Protein AF-A0A5J4P9B5-F1 (afdb_monomer)

pLDDT: mean 96.5, std 3.83, range [65.5, 98.56]

Solvent-accessible surface area (backbone atoms only — not comparable to full-atom values): 4972 Å² total; per-residue (Å²): 82,44,83,71,87,66,77,56,97,84,44,44,82,73,60,43,75,69,41,42,42,60,65,35,49,87,83,50,85,45,45,67,61,54,51,56,50,40,72,78,36,49,74,58,48,52,50,20,53,50,43,33,52,58,64,51,52,74,79,67,43,63,69,57,53,52,50,53,52,52,51,50,50,51,52,51,31,57,76,69,67,70,60,133

Sequence (84 aa):
MPQPHYETWFMEGRLIPNYHYVEIKADYSDLEDRLTYYMHHVNEAMKIIKNAHQYITQFRDKKREDLISLLTLQKYFQQTGQLE

InterPro domains:
  IPR006598 Glycosyl transferase CAP10 domain [PF05686] (3-58)

Radius of gyration: 18.23 Å; Cα contacts (8 Å, |Δi|>4): 57; chains: 1; bounding box: 43×27×44 Å

Mean predicted aligned error: 3.22 Å

Organism: NCBI:txid433724

Secondary structure (DSSP, 8-state):
-PPP-S--TT-GGGPPBTTTB----TT-TTHHHHHHHHHH-HHHHHHHHHHHHHHHGGGG-HHHHHHHHHHHHHHHHHHTT---

Structure (mmCIF, N/CA/C/O backbone):
data_AF-A0A5J4P9B5-F1
#
_entry.id   AF-A0A5J4P9B5-F1
#
loop_
_atom_site.group_PDB
_atom_site.id
_atom_site.type_symbol
_atom_site.label_atom_id
_atom_site.label_alt_id
_atom_site.label_comp_id
_atom_site.label_asym_id
_atom_site.label_entity_id
_atom_site.label_seq_id
_atom_site.pdbx_PDB_ins_code
_atom_site.Cartn_x
_atom_site.Cartn_y
_atom_site.Cartn_z
_atom_site.occupancy
_atom_site.B_iso_or_equiv
_atom_site.auth_seq_id
_atom_site.auth_comp_id
_atom_site.auth_asym_id
_atom_site.auth_atom_id
_atom_site.pdbx_PDB_model_num
ATOM 1 N N . MET A 1 1 ? 6.678 -4.254 -7.105 1.00 92.69 1 MET A N 1
ATOM 2 C CA . MET A 1 1 ? 5.874 -5.221 -6.331 1.00 92.69 1 MET A CA 1
ATOM 3 C C . MET A 1 1 ? 4.713 -5.693 -7.190 1.00 92.69 1 MET A C 1
ATOM 5 O O . MET A 1 1 ? 4.240 -4.883 -7.985 1.00 92.69 1 MET A O 1
ATOM 9 N N . PRO A 1 2 ? 4.295 -6.965 -7.083 1.00 96.12 2 PRO A N 1
ATOM 10 C CA . PRO A 1 2 ? 3.041 -7.420 -7.672 1.00 96.12 2 PRO A CA 1
ATOM 11 C C . PRO A 1 2 ? 1.851 -6.624 -7.143 1.00 96.12 2 PRO A C 1
ATOM 13 O O . PRO A 1 2 ? 1.969 -5.937 -6.124 1.00 96.12 2 PRO A O 1
ATOM 16 N N . GLN A 1 3 ? 0.715 -6.722 -7.830 1.00 95.81 3 GLN A N 1
ATOM 17 C CA . GLN A 1 3 ? -0.531 -6.139 -7.348 1.00 95.81 3 GLN A CA 1
ATOM 18 C C . GLN A 1 3 ? -0.825 -6.640 -5.918 1.00 95.81 3 GLN A C 1
ATOM 20 O O . GLN A 1 3 ? -0.785 -7.851 -5.681 1.00 95.81 3 GLN A O 1
ATOM 25 N N . PRO A 1 4 ? -1.089 -5.745 -4.947 1.00 94.81 4 PRO A N 1
ATOM 26 C CA . PRO A 1 4 ? -1.423 -6.160 -3.591 1.00 94.81 4 PRO A CA 1
ATOM 27 C C . PRO A 1 4 ? -2.686 -7.023 -3.558 1.00 94.81 4 PRO A C 1
ATOM 29 O O . PRO A 1 4 ? -3.694 -6.681 -4.172 1.00 94.81 4 PRO A O 1
ATOM 32 N N . HIS A 1 5 ? -2.631 -8.133 -2.821 1.00 93.38 5 HIS A N 1
ATOM 33 C CA . HIS A 1 5 ? -3.776 -9.034 -2.630 1.00 93.38 5 HIS A CA 1
ATOM 34 C C . HIS A 1 5 ? -4.453 -8.869 -1.266 1.00 93.38 5 HIS A C 1
ATOM 36 O O . HIS A 1 5 ? -5.618 -9.227 -1.112 1.00 93.38 5 HIS A O 1
ATOM 42 N N . TYR A 1 6 ? -3.720 -8.363 -0.275 1.00 93.31 6 TYR A N 1
ATOM 43 C CA . TYR A 1 6 ? -4.201 -8.208 1.092 1.00 93.31 6 TYR A CA 1
ATOM 44 C C . TYR A 1 6 ? -4.376 -6.733 1.419 1.00 93.31 6 TYR A C 1
ATOM 46 O O . TYR A 1 6 ? -3.524 -5.918 1.070 1.00 93.31 6 TYR A O 1
ATOM 54 N N . GLU A 1 7 ? -5.462 -6.430 2.123 1.00 95.19 7 GLU A N 1
ATOM 55 C CA . GLU A 1 7 ? -5.737 -5.100 2.648 1.00 95.19 7 GLU A CA 1
ATOM 56 C C . GLU A 1 7 ? -5.282 -5.039 4.106 1.00 95.19 7 GLU A C 1
ATOM 58 O O . GLU A 1 7 ? -5.706 -5.851 4.936 1.00 95.19 7 GLU A O 1
ATOM 63 N N . THR A 1 8 ? -4.433 -4.070 4.429 1.00 94.06 8 THR A N 1
ATOM 64 C CA . THR A 1 8 ? -4.083 -3.726 5.804 1.00 94.06 8 THR A CA 1
ATOM 65 C C . THR A 1 8 ? -4.548 -2.309 6.128 1.00 94.06 8 THR A C 1
ATOM 67 O O . THR A 1 8 ? -5.215 -1.638 5.338 1.00 94.06 8 THR A O 1
ATOM 70 N N . TRP A 1 9 ? -4.180 -1.817 7.311 1.00 94.44 9 TRP A N 1
ATOM 71 C CA . TRP A 1 9 ? -4.427 -0.429 7.698 1.00 94.44 9 TRP A CA 1
ATOM 72 C C . TRP A 1 9 ? -3.810 0.593 6.728 1.00 94.44 9 TRP A C 1
ATOM 74 O O . TRP A 1 9 ? -4.270 1.729 6.650 1.00 94.44 9 TRP A O 1
ATOM 84 N N . PHE A 1 10 ? -2.792 0.191 5.961 1.00 93.56 10 PHE A N 1
ATOM 85 C CA . PHE A 1 10 ? -2.132 1.038 4.969 1.00 93.56 10 PHE A CA 1
ATOM 86 C C . PHE A 1 10 ? -2.940 1.221 3.669 1.00 93.56 10 PHE A C 1
ATOM 88 O O . PHE A 1 10 ? -2.563 2.000 2.787 1.00 93.56 10 PHE A O 1
ATOM 95 N N . MET A 1 11 ? -4.090 0.556 3.577 1.00 94.75 11 MET A N 1
ATOM 96 C CA . MET A 1 11 ? -5.040 0.637 2.476 1.00 94.75 11 MET A CA 1
ATOM 97 C C . MET A 1 11 ? -4.428 0.291 1.107 1.00 94.75 11 MET A C 1
ATOM 99 O O . MET A 1 11 ? -4.529 1.062 0.149 1.00 94.75 11 MET A O 1
ATOM 103 N N . GLU A 1 12 ? -3.726 -0.838 1.007 1.00 95.62 12 GLU A N 1
ATOM 104 C CA . GLU A 1 12 ? -2.971 -1.246 -0.181 1.00 95.62 12 GLU A CA 1
ATOM 105 C C . GLU A 1 12 ? -3.820 -1.315 -1.458 1.00 95.62 12 GLU A C 1
ATOM 107 O O . GLU A 1 12 ? -3.307 -1.016 -2.538 1.00 95.62 12 GLU A O 1
ATOM 112 N N . GLY A 1 13 ? -5.118 -1.608 -1.356 1.00 95.38 13 GLY A N 1
ATOM 113 C CA . GLY A 1 13 ? -6.064 -1.587 -2.472 1.00 95.38 13 GLY A CA 1
ATOM 114 C C . GLY A 1 13 ? -6.262 -0.206 -3.108 1.00 95.38 13 GLY A C 1
ATOM 115 O O . GLY A 1 13 ? -6.821 -0.106 -4.199 1.00 95.38 13 GLY A O 1
ATOM 116 N N . ARG A 1 14 ? -5.786 0.872 -2.471 1.00 96.06 14 ARG A N 1
ATOM 117 C CA . ARG A 1 14 ? -5.768 2.236 -3.032 1.00 96.06 14 ARG A CA 1
ATOM 118 C C . ARG A 1 14 ? -4.458 2.590 -3.733 1.00 96.06 14 ARG A C 1
ATOM 120 O O . ARG A 1 14 ? -4.345 3.679 -4.305 1.00 96.06 14 ARG A O 1
ATOM 127 N N . LEU A 1 15 ? -3.449 1.722 -3.683 1.00 97.44 15 LEU A N 1
ATOM 128 C CA . LEU A 1 15 ? -2.193 1.961 -4.380 1.00 97.44 15 LEU A CA 1
ATOM 129 C C . LEU A 1 15 ? -2.409 1.840 -5.893 1.00 97.44 15 LEU A C 1
ATOM 131 O O . LEU A 1 15 ? -3.054 0.918 -6.376 1.00 97.44 15 LEU A O 1
ATOM 135 N N . ILE A 1 16 ? -1.853 2.787 -6.649 1.00 97.88 16 ILE A N 1
ATOM 136 C CA . ILE A 1 16 ? -2.025 2.869 -8.096 1.00 97.88 16 ILE A CA 1
ATOM 137 C C . ILE A 1 16 ? -0.720 2.353 -8.710 1.00 97.88 16 ILE A C 1
ATOM 139 O O . ILE A 1 16 ? 0.347 2.912 -8.398 1.00 97.88 16 ILE A O 1
ATOM 143 N N . PRO A 1 17 ? -0.771 1.309 -9.553 1.00 97.62 17 PRO A N 1
ATOM 144 C CA . PRO A 1 17 ? 0.416 0.771 -10.199 1.00 97.62 17 PRO A CA 1
ATOM 145 C C . PRO A 1 17 ? 1.086 1.846 -11.050 1.00 97.62 17 PRO A C 1
ATOM 147 O O . PRO A 1 17 ? 0.429 2.666 -11.689 1.00 97.62 17 PRO A O 1
ATOM 150 N N . ASN A 1 18 ? 2.415 1.867 -11.035 1.00 97.06 18 ASN A N 1
ATOM 151 C CA . ASN A 1 18 ? 3.266 2.818 -11.765 1.00 97.06 18 ASN A CA 1
ATOM 152 C C . ASN A 1 18 ? 3.100 4.287 -11.355 1.00 97.06 18 ASN A C 1
ATOM 154 O O . ASN A 1 18 ? 3.690 5.173 -11.969 1.00 97.06 18 ASN A O 1
ATOM 158 N N . TYR A 1 19 ? 2.344 4.543 -10.287 1.00 98.06 19 TYR A N 1
ATOM 159 C CA . TYR A 1 19 ? 2.189 5.857 -9.681 1.00 98.06 19 TYR A CA 1
ATOM 160 C C . TYR A 1 19 ? 2.667 5.853 -8.229 1.00 98.06 19 TYR A C 1
ATOM 162 O O . TYR A 1 19 ? 3.513 6.672 -7.885 1.00 98.06 19 TYR A O 1
ATOM 170 N N . HIS A 1 20 ? 2.182 4.921 -7.400 1.00 98.12 20 HIS A N 1
ATOM 171 C CA . HIS A 1 20 ? 2.622 4.738 -6.009 1.00 98.12 20 HIS A CA 1
ATOM 172 C C . HIS A 1 20 ? 3.733 3.683 -5.868 1.00 98.12 20 HIS A C 1
ATOM 174 O O . HIS A 1 20 ? 4.497 3.718 -4.909 1.00 98.12 20 HIS A O 1
ATOM 180 N N . TYR A 1 21 ? 3.835 2.741 -6.806 1.00 97.88 21 TYR A N 1
ATOM 181 C CA . TYR A 1 21 ? 4.850 1.687 -6.807 1.00 97.88 21 TYR A CA 1
ATOM 182 C C . TYR A 1 21 ? 5.164 1.235 -8.233 1.00 97.88 21 TYR A C 1
ATOM 184 O O . TYR A 1 21 ? 4.360 1.421 -9.140 1.00 97.88 21 TYR A O 1
ATOM 192 N N . VAL A 1 22 ? 6.317 0.601 -8.432 1.00 97.88 22 VAL A N 1
ATOM 193 C CA . VAL A 1 22 ? 6.652 -0.072 -9.694 1.00 97.88 22 VAL A CA 1
ATOM 194 C C . VAL A 1 22 ? 5.947 -1.422 -9.733 1.00 97.88 22 VAL A C 1
ATOM 196 O O . VAL A 1 22 ? 6.288 -2.308 -8.943 1.00 97.88 22 VAL A O 1
ATOM 199 N N . GLU A 1 23 ? 4.966 -1.584 -10.619 1.00 97.75 23 GLU A N 1
ATOM 200 C CA . GLU A 1 23 ? 4.290 -2.871 -10.801 1.00 97.75 23 GLU A CA 1
ATOM 201 C C . GLU A 1 23 ? 5.210 -3.867 -11.510 1.00 97.75 23 GLU A C 1
ATOM 203 O O . GLU A 1 23 ? 5.931 -3.490 -12.439 1.00 97.75 23 GLU A O 1
ATOM 208 N N . ILE A 1 24 ? 5.203 -5.106 -11.023 1.00 97.94 24 ILE A N 1
ATOM 209 C CA . ILE A 1 24 ? 5.835 -6.276 -11.646 1.00 97.94 24 ILE A CA 1
ATOM 210 C C . ILE A 1 24 ? 4.803 -7.407 -11.667 1.00 97.94 24 ILE A C 1
ATOM 212 O O . ILE A 1 24 ? 3.843 -7.379 -10.894 1.00 97.94 24 ILE A O 1
ATOM 216 N N . LYS A 1 25 ? 4.988 -8.416 -12.509 1.00 97.75 25 LYS A N 1
ATOM 217 C CA . LYS A 1 25 ? 4.113 -9.589 -12.563 1.00 97.75 25 LYS A CA 1
ATOM 218 C C . LYS A 1 25 ? 4.193 -10.418 -11.281 1.00 97.75 25 LYS A C 1
ATOM 220 O O . LYS A 1 25 ? 5.209 -10.442 -10.588 1.00 97.75 25 LYS A O 1
ATOM 225 N N . ALA A 1 26 ? 3.114 -11.143 -10.989 1.00 96.81 26 ALA A N 1
ATOM 226 C CA . ALA A 1 26 ? 3.021 -12.009 -9.812 1.00 96.81 26 ALA A CA 1
ATOM 227 C C . ALA A 1 26 ? 4.005 -13.193 -9.839 1.00 96.81 26 ALA A C 1
ATOM 229 O O . ALA A 1 26 ? 4.392 -13.687 -8.784 1.00 96.81 26 ALA A O 1
ATOM 230 N N . ASP A 1 27 ? 4.425 -13.624 -11.029 1.00 97.38 27 ASP A N 1
ATOM 231 C CA . ASP A 1 27 ? 5.450 -14.652 -11.243 1.00 97.38 27 ASP A CA 1
ATOM 232 C C . ASP A 1 27 ? 6.875 -14.076 -11.331 1.00 97.38 27 ASP A C 1
ATOM 234 O O . ASP A 1 27 ? 7.824 -14.823 -11.553 1.00 97.38 27 ASP A O 1
ATOM 238 N N . TYR A 1 28 ? 7.031 -12.759 -11.140 1.00 97.12 28 TYR A N 1
ATOM 239 C CA . TYR A 1 28 ? 8.297 -12.025 -11.191 1.00 97.12 28 TYR A CA 1
ATOM 240 C C . TYR A 1 28 ? 9.025 -12.092 -12.541 1.00 97.12 28 TYR A C 1
ATOM 242 O O . TYR A 1 28 ? 10.191 -11.699 -12.620 1.00 97.12 28 TYR A O 1
ATOM 250 N N . SER A 1 29 ? 8.359 -12.534 -13.615 1.00 98.12 29 SER A N 1
ATOM 251 C CA . SER A 1 29 ? 9.020 -12.772 -14.903 1.00 98.12 29 SER A CA 1
ATOM 252 C C . SER A 1 29 ? 9.591 -11.502 -15.547 1.00 9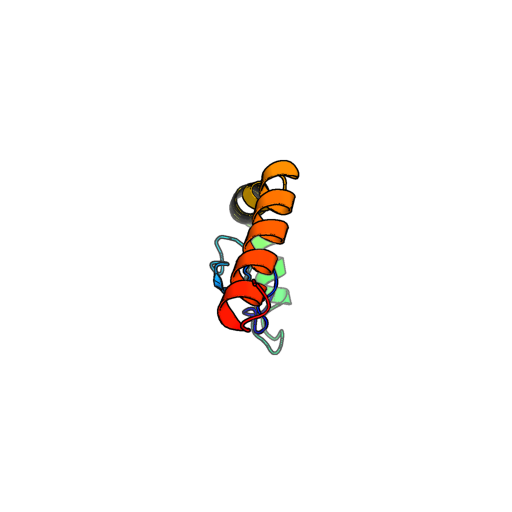8.12 29 SER A C 1
ATOM 254 O O . SER A 1 29 ? 10.381 -11.604 -16.475 1.00 98.12 29 SER A O 1
ATOM 256 N N . ASP A 1 30 ? 9.128 -10.319 -15.139 1.00 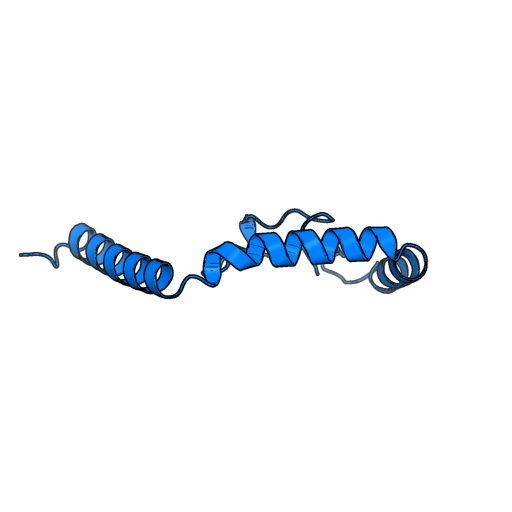97.94 30 ASP A N 1
ATOM 257 C CA . ASP A 1 30 ? 9.508 -9.008 -15.681 1.00 97.94 30 ASP A CA 1
ATOM 258 C C . ASP A 1 30 ? 10.363 -8.183 -14.705 1.00 97.94 30 ASP A C 1
ATOM 260 O O . ASP A 1 30 ? 10.634 -7.008 -14.952 1.00 97.94 30 ASP A O 1
ATOM 264 N N . LEU A 1 31 ? 10.789 -8.765 -13.580 1.00 97.25 31 LEU A N 1
ATOM 265 C CA . LEU A 1 31 ? 11.505 -8.030 -12.538 1.00 97.25 31 LEU A CA 1
ATOM 266 C C . LEU A 1 31 ? 12.791 -7.373 -13.068 1.00 97.25 31 LEU A C 1
ATOM 268 O O . LEU A 1 31 ? 13.017 -6.187 -12.824 1.00 97.25 31 LEU A O 1
ATOM 272 N N . GLU A 1 32 ? 13.623 -8.132 -13.784 1.00 97.81 32 GLU A N 1
ATOM 273 C CA . GLU A 1 32 ? 14.910 -7.653 -14.305 1.00 97.81 32 GLU A CA 1
ATOM 274 C C . GLU A 1 32 ? 14.730 -6.542 -15.348 1.00 97.81 32 GLU A C 1
ATOM 276 O O . GLU A 1 32 ? 15.402 -5.508 -15.280 1.00 97.81 32 GLU A O 1
ATOM 281 N N . ASP A 1 33 ? 13.754 -6.698 -16.244 1.00 98.00 33 ASP A N 1
ATOM 282 C CA . ASP A 1 33 ? 13.413 -5.694 -17.253 1.00 98.00 33 ASP A CA 1
ATOM 283 C C . ASP A 1 33 ? 12.976 -4.378 -16.599 1.00 98.00 33 ASP A C 1
ATOM 285 O O . ASP A 1 33 ? 13.413 -3.290 -16.985 1.00 98.00 33 ASP A O 1
ATOM 289 N N . ARG A 1 34 ? 12.136 -4.461 -15.562 1.00 97.38 34 ARG A N 1
ATOM 290 C CA . ARG A 1 34 ? 11.604 -3.291 -14.850 1.00 97.38 34 ARG A CA 1
ATOM 291 C C . ARG A 1 34 ? 12.689 -2.577 -14.054 1.00 97.38 34 ARG A C 1
ATOM 293 O O . ARG A 1 34 ? 12.727 -1.346 -14.057 1.00 97.38 34 ARG A O 1
ATOM 300 N N . LEU A 1 35 ? 13.595 -3.319 -13.419 1.00 96.25 35 LEU A N 1
ATOM 301 C CA . LEU A 1 35 ? 14.761 -2.741 -12.748 1.00 96.25 35 LEU A CA 1
ATOM 302 C C . LEU A 1 35 ? 15.663 -2.015 -13.746 1.00 96.25 35 LEU A C 1
ATOM 304 O O . LEU A 1 35 ? 15.945 -0.829 -13.564 1.00 96.25 35 LEU A O 1
ATOM 308 N N . THR A 1 36 ? 16.037 -2.691 -14.833 1.00 98.00 36 THR A N 1
ATOM 309 C CA . THR A 1 36 ? 16.866 -2.116 -15.898 1.00 98.00 36 THR A CA 1
ATOM 310 C C . THR A 1 36 ? 16.230 -0.855 -16.476 1.00 98.00 36 THR A C 1
ATOM 312 O O . THR A 1 36 ? 16.912 0.154 -16.659 1.00 98.00 36 THR A O 1
ATOM 315 N N . TYR A 1 37 ? 14.916 -0.855 -16.704 1.00 98.00 37 TYR A N 1
ATOM 316 C CA . TYR A 1 37 ? 14.194 0.319 -17.185 1.00 98.00 37 TYR A CA 1
ATOM 317 C C . TYR A 1 37 ? 14.365 1.521 -16.245 1.00 98.00 37 TYR A C 1
ATOM 319 O O . TYR A 1 37 ? 14.834 2.576 -16.678 1.00 98.00 37 TYR A O 1
ATOM 327 N N . TYR A 1 38 ? 14.059 1.376 -14.953 1.00 97.3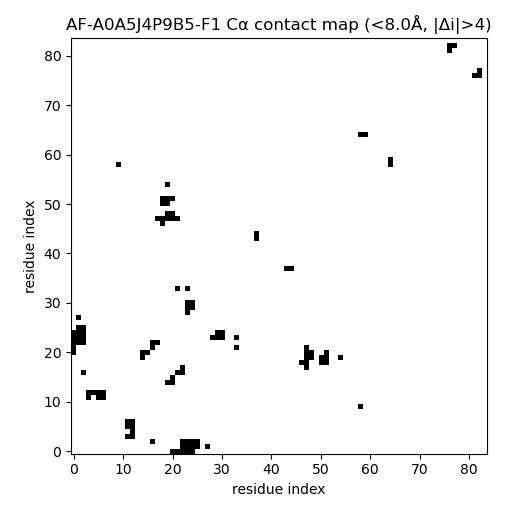1 38 TYR A N 1
ATOM 328 C CA . TYR A 1 38 ? 14.118 2.498 -14.007 1.00 97.31 38 TYR A CA 1
ATOM 329 C C . 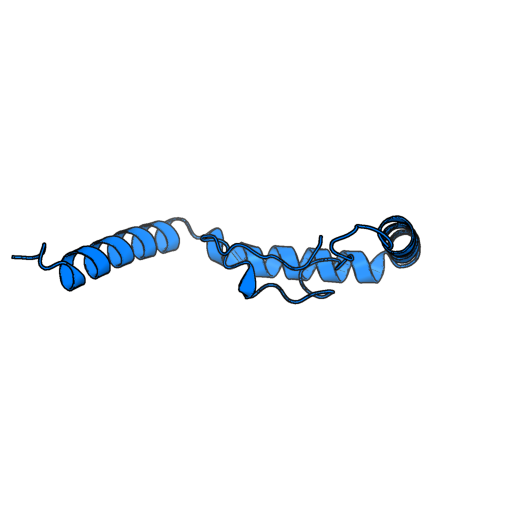TYR A 1 38 ? 15.541 2.933 -13.637 1.00 97.31 38 TYR A C 1
ATOM 331 O O . TYR A 1 38 ? 15.728 4.092 -13.264 1.00 97.31 38 TYR A O 1
ATOM 339 N N . MET A 1 39 ? 16.550 2.072 -13.811 1.00 96.75 39 MET A N 1
ATOM 340 C CA . MET A 1 39 ? 17.961 2.476 -13.728 1.00 96.75 39 MET A CA 1
ATOM 341 C C . MET A 1 39 ? 18.330 3.509 -14.802 1.00 96.75 39 MET A C 1
ATOM 343 O O . MET A 1 39 ? 19.104 4.423 -14.529 1.00 96.75 39 MET A O 1
ATOM 347 N N . HIS A 1 40 ? 17.740 3.407 -15.997 1.00 97.88 40 HIS A N 1
ATOM 348 C CA . HIS A 1 40 ? 17.935 4.373 -17.084 1.00 97.88 40 HIS A CA 1
ATOM 349 C C . HIS A 1 40 ? 16.917 5.531 -17.052 1.00 97.88 40 HIS A C 1
ATOM 351 O O . HIS A 1 40 ? 17.159 6.582 -17.641 1.00 97.88 40 HIS A O 1
ATOM 357 N N . HIS A 1 41 ? 15.805 5.375 -16.322 1.00 97.75 41 HIS A N 1
ATOM 358 C CA . HIS A 1 41 ? 14.716 6.355 -16.200 1.00 97.75 41 HIS A CA 1
ATOM 359 C C . HIS A 1 41 ? 14.560 6.862 -14.757 1.00 97.75 41 HIS A C 1
ATOM 361 O O . HIS A 1 41 ? 13.467 6.877 -14.184 1.00 97.75 41 HIS A O 1
ATOM 367 N N . VAL A 1 42 ? 15.663 7.321 -14.158 1.00 97.31 42 VAL A N 1
ATOM 368 C CA . VAL A 1 42 ? 15.723 7.736 -12.742 1.00 97.31 42 VAL A CA 1
ATOM 369 C C . VAL A 1 42 ? 14.666 8.791 -12.394 1.00 97.31 42 VAL A C 1
ATOM 371 O O . VAL A 1 42 ? 14.034 8.718 -11.342 1.00 97.31 42 VAL A O 1
ATOM 374 N N . ASN A 1 43 ? 14.407 9.747 -13.289 1.00 98.12 43 ASN A N 1
ATOM 375 C CA . ASN A 1 43 ? 13.398 10.786 -13.064 1.00 98.12 43 ASN A CA 1
ATOM 376 C C . ASN A 1 43 ? 11.982 10.217 -12.887 1.00 98.12 43 ASN A C 1
ATOM 378 O O . ASN A 1 43 ? 11.190 10.771 -12.125 1.00 98.12 43 ASN A O 1
ATOM 382 N N . GLU A 1 44 ? 11.646 9.126 -13.573 1.00 97.38 44 GLU A N 1
ATOM 383 C CA . GLU A 1 44 ? 10.353 8.460 -13.412 1.00 97.38 44 GLU A CA 1
ATOM 384 C C . GLU A 1 44 ? 10.278 7.707 -12.087 1.00 97.38 44 GLU A C 1
ATOM 386 O O . GLU A 1 44 ? 9.297 7.853 -11.356 1.00 97.38 44 GLU A O 1
ATOM 391 N N . ALA A 1 45 ? 11.346 6.994 -11.719 1.00 97.69 45 ALA A N 1
ATOM 392 C CA . ALA A 1 45 ? 11.442 6.330 -10.421 1.00 97.69 45 ALA A CA 1
ATOM 393 C C . ALA A 1 45 ? 11.283 7.333 -9.264 1.00 97.69 45 ALA A C 1
ATOM 395 O O . ALA A 1 45 ? 10.528 7.096 -8.320 1.00 97.69 45 ALA A O 1
ATOM 396 N N . MET A 1 46 ? 11.916 8.506 -9.370 1.00 98.38 46 MET A N 1
ATOM 397 C CA . MET A 1 46 ? 11.803 9.572 -8.372 1.00 98.38 46 MET A CA 1
ATOM 398 C C . MET A 1 46 ? 10.380 10.127 -8.246 1.00 98.38 46 MET A C 1
ATOM 400 O O . MET A 1 46 ? 9.952 10.455 -7.137 1.00 98.38 46 MET A O 1
ATOM 404 N N . LYS A 1 47 ? 9.617 10.206 -9.346 1.00 98.56 47 LYS A N 1
ATOM 405 C CA . LYS A 1 47 ? 8.194 10.586 -9.291 1.00 98.56 47 LYS A CA 1
ATOM 406 C C . LYS A 1 47 ? 7.381 9.554 -8.514 1.00 98.56 47 LYS A C 1
ATOM 408 O O . LYS A 1 47 ? 6.602 9.944 -7.649 1.00 98.56 47 LYS A O 1
ATOM 413 N N . ILE A 1 48 ? 7.608 8.264 -8.769 1.00 98.38 48 ILE A N 1
ATOM 414 C CA . ILE A 1 48 ? 6.928 7.174 -8.056 1.00 98.38 48 ILE A CA 1
ATOM 415 C C . ILE A 1 48 ? 7.237 7.242 -6.554 1.00 98.38 48 ILE A C 1
ATOM 417 O O . ILE A 1 48 ? 6.320 7.241 -5.736 1.00 98.38 48 ILE A O 1
ATOM 421 N N . ILE A 1 49 ? 8.511 7.405 -6.183 1.00 98.12 49 ILE A N 1
ATOM 422 C CA . ILE A 1 49 ? 8.936 7.553 -4.779 1.00 98.12 49 ILE A CA 1
ATOM 423 C C . ILE A 1 49 ? 8.258 8.759 -4.118 1.00 98.12 49 ILE A C 1
ATOM 425 O O . ILE A 1 49 ? 7.774 8.666 -2.989 1.00 98.12 49 ILE A O 1
ATOM 429 N N . LYS A 1 50 ? 8.192 9.899 -4.815 1.00 98.56 50 LYS A N 1
ATOM 430 C CA . LYS A 1 50 ? 7.529 11.103 -4.301 1.00 98.56 50 LYS A CA 1
ATOM 431 C C . LYS A 1 50 ? 6.045 10.853 -4.028 1.00 98.56 50 LYS A C 1
ATOM 433 O O . LYS A 1 50 ? 5.567 11.205 -2.952 1.00 98.56 50 LYS A O 1
ATOM 438 N N . ASN A 1 51 ? 5.334 10.240 -4.971 1.00 98.44 51 ASN A N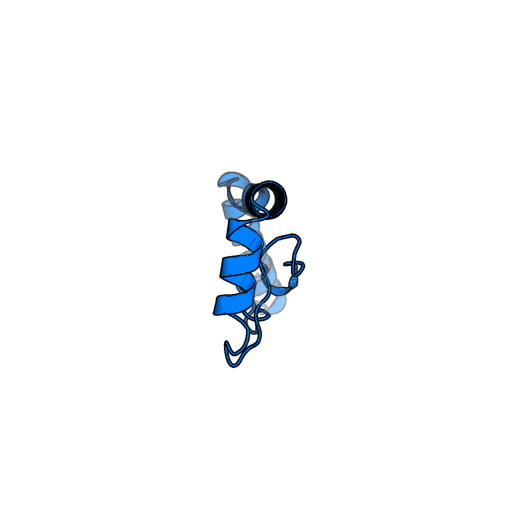 1
ATOM 439 C CA . ASN A 1 51 ? 3.915 9.922 -4.819 1.00 98.44 51 ASN A CA 1
ATOM 440 C C . ASN A 1 51 ? 3.685 8.921 -3.677 1.00 98.44 51 ASN A C 1
ATOM 442 O O . ASN A 1 51 ? 2.763 9.104 -2.886 1.00 98.44 51 ASN A O 1
ATOM 446 N N . ALA A 1 52 ? 4.549 7.911 -3.538 1.00 98.00 52 ALA A N 1
ATOM 447 C CA . ALA A 1 52 ? 4.503 6.955 -2.433 1.00 98.00 52 ALA A CA 1
ATOM 448 C C . ALA A 1 52 ? 4.654 7.657 -1.074 1.00 98.00 52 ALA A C 1
ATOM 450 O O . ALA A 1 52 ? 3.852 7.452 -0.164 1.00 98.00 52 ALA A O 1
ATOM 451 N N . HIS A 1 53 ? 5.638 8.550 -0.938 1.00 97.75 53 HIS A N 1
ATOM 452 C CA . HIS A 1 53 ? 5.814 9.338 0.282 1.00 97.75 53 HIS A CA 1
ATOM 453 C C . HIS A 1 53 ? 4.630 10.263 0.558 1.00 97.75 53 HIS A C 1
ATOM 455 O O . HIS A 1 53 ? 4.217 10.383 1.711 1.00 97.75 53 HIS A O 1
ATOM 461 N N . GLN A 1 54 ? 4.065 10.888 -0.478 1.00 98.12 54 GLN A N 1
ATOM 462 C CA . GLN A 1 54 ? 2.867 11.706 -0.337 1.00 98.12 54 GLN A CA 1
ATOM 463 C C . GLN A 1 54 ? 1.689 10.870 0.179 1.00 98.12 54 GLN A C 1
ATOM 465 O O . GLN A 1 54 ? 1.028 11.289 1.127 1.00 98.12 54 GLN A O 1
ATOM 470 N N . TYR A 1 55 ? 1.473 9.673 -0.366 1.00 97.38 55 TYR A N 1
ATOM 471 C CA . TYR A 1 55 ? 0.446 8.743 0.104 1.00 97.38 55 TYR A CA 1
ATOM 472 C C . TYR A 1 55 ? 0.649 8.353 1.576 1.00 97.38 55 TYR A C 1
ATOM 474 O O . TYR A 1 55 ? -0.301 8.379 2.356 1.00 97.38 55 TYR A O 1
ATOM 482 N N . ILE A 1 56 ? 1.891 8.073 1.986 1.00 96.06 56 ILE A N 1
ATOM 483 C CA . ILE A 1 56 ? 2.228 7.685 3.366 1.00 96.06 56 ILE A CA 1
ATOM 484 C C . ILE A 1 56 ? 1.920 8.800 4.379 1.00 96.06 56 ILE A C 1
ATOM 486 O O . ILE A 1 56 ? 1.660 8.510 5.546 1.00 96.06 56 ILE A O 1
ATOM 490 N N . THR A 1 57 ? 1.945 10.075 3.973 1.00 96.69 57 THR A N 1
ATOM 491 C CA . THR A 1 57 ? 1.806 11.202 4.916 1.00 96.69 57 THR A CA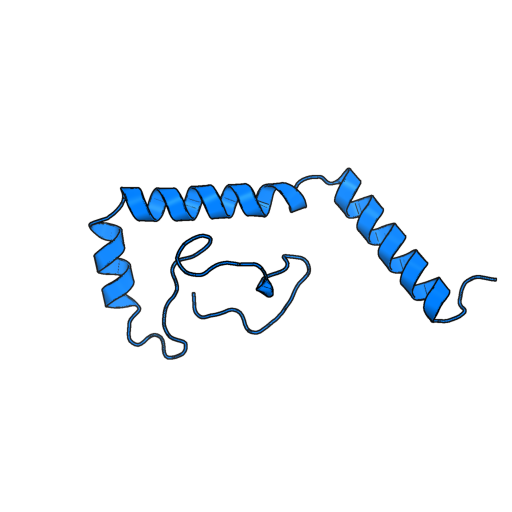 1
ATOM 492 C C . THR A 1 57 ? 0.522 11.164 5.744 1.00 96.69 57 THR A C 1
ATOM 494 O O . THR A 1 57 ? 0.552 11.583 6.900 1.00 96.69 57 THR A O 1
ATOM 497 N N . GLN A 1 58 ? -0.570 10.610 5.209 1.00 93.31 58 GLN A N 1
ATOM 498 C CA . GLN A 1 58 ? -1.848 10.519 5.921 1.00 93.31 58 GLN A CA 1
ATOM 499 C C . GLN A 1 58 ? -1.779 9.639 7.181 1.00 93.31 58 GLN A C 1
ATOM 501 O O . GLN A 1 58 ? -2.479 9.932 8.143 1.00 93.31 58 GLN A O 1
ATOM 506 N N . PHE A 1 59 ? -0.888 8.642 7.200 1.00 95.56 59 PHE A N 1
ATOM 507 C CA . PHE A 1 59 ? -0.711 7.690 8.306 1.00 95.56 59 PHE A CA 1
ATOM 508 C C . PHE A 1 59 ? 0.323 8.153 9.343 1.00 95.56 59 PHE A C 1
ATOM 510 O O . PHE A 1 59 ? 0.635 7.435 10.290 1.00 95.56 59 PHE A O 1
ATOM 517 N N . ARG A 1 60 ? 0.928 9.335 9.155 1.00 95.50 60 ARG A N 1
ATOM 518 C CA . ARG A 1 60 ? 1.948 9.877 10.072 1.00 95.50 60 ARG A CA 1
ATOM 519 C C . ARG A 1 60 ? 1.367 10.783 11.157 1.00 95.50 60 ARG A C 1
ATOM 521 O O . ARG A 1 60 ? 2.089 11.170 12.075 1.00 95.50 60 ARG A O 1
ATOM 528 N N . ASP A 1 61 ? 0.086 11.132 11.072 1.00 96.69 61 ASP A N 1
ATOM 529 C CA . ASP A 1 61 ? -0.594 11.946 12.080 1.00 96.69 61 ASP A CA 1
ATOM 530 C C . ASP A 1 61 ? -1.041 11.072 13.260 1.00 96.69 61 ASP A C 1
ATOM 532 O O . ASP A 1 61 ? -2.138 10.521 13.272 1.00 96.69 61 ASP A O 1
ATOM 536 N N . LYS A 1 62 ? -0.188 10.968 14.287 1.00 96.62 62 LYS A N 1
ATOM 537 C CA . LYS A 1 62 ? -0.445 10.120 15.462 1.00 96.62 62 LYS A CA 1
ATOM 538 C C . LYS A 1 62 ? -1.776 10.423 16.154 1.00 96.62 62 LYS A C 1
ATOM 540 O O . LYS A 1 62 ? -2.450 9.497 16.590 1.00 96.62 62 LYS A O 1
ATOM 545 N N . LYS A 1 63 ? -2.165 11.701 16.256 1.00 97.38 63 LYS A N 1
ATOM 546 C CA . LYS A 1 63 ? -3.426 12.087 16.911 1.00 97.38 63 LYS A CA 1
ATOM 547 C C . LYS A 1 63 ? -4.625 11.605 16.104 1.00 97.38 63 LYS A C 1
ATOM 549 O O . LYS A 1 63 ? -5.600 11.128 16.680 1.00 97.38 63 LYS A O 1
ATOM 554 N N . ARG A 1 64 ? -4.547 11.724 14.777 1.00 96.75 64 ARG A N 1
ATOM 555 C CA . ARG A 1 64 ? -5.564 11.196 13.869 1.00 96.75 64 ARG A CA 1
ATOM 556 C C . ARG A 1 64 ? -5.649 9.674 13.956 1.00 96.75 64 ARG A C 1
ATOM 558 O O . ARG A 1 64 ? -6.755 9.167 14.085 1.00 96.75 64 ARG A O 1
ATOM 565 N N . GLU A 1 65 ? -4.523 8.968 13.954 1.00 97.69 65 GLU A N 1
ATOM 566 C CA . GLU A 1 65 ? -4.494 7.502 14.065 1.00 97.69 65 GLU A CA 1
ATOM 567 C C . GLU A 1 65 ? -5.095 7.000 15.388 1.00 97.69 65 GLU A C 1
ATOM 569 O O . GLU A 1 65 ? -5.876 6.046 15.401 1.00 97.69 65 GLU A O 1
ATOM 574 N N . ASP A 1 66 ? -4.814 7.690 16.497 1.00 97.75 66 ASP A N 1
ATOM 575 C CA . ASP A 1 66 ? -5.413 7.375 17.799 1.00 97.75 66 ASP A CA 1
ATOM 576 C C . ASP A 1 66 ? -6.928 7.582 17.788 1.00 97.75 66 ASP A C 1
ATOM 578 O O . ASP A 1 66 ? -7.683 6.725 18.250 1.00 97.75 66 ASP A O 1
ATOM 582 N N . LEU A 1 67 ? -7.389 8.690 17.204 1.00 98.19 67 LEU A N 1
ATOM 583 C CA . LEU A 1 67 ? -8.815 8.961 17.064 1.00 98.19 67 LEU A CA 1
ATOM 584 C C . LEU A 1 67 ? -9.505 7.915 16.181 1.00 98.19 67 LEU A C 1
ATOM 586 O O . LEU A 1 67 ? -10.560 7.413 16.558 1.00 98.19 67 LEU A O 1
ATOM 590 N N . ILE A 1 68 ? -8.922 7.554 15.034 1.00 97.31 68 ILE A N 1
ATOM 591 C CA . ILE A 1 68 ? -9.484 6.525 14.147 1.00 97.31 68 ILE A CA 1
ATOM 592 C C . ILE A 1 68 ? -9.561 5.182 14.880 1.00 97.31 68 ILE A C 1
ATOM 594 O O . ILE A 1 68 ? -10.575 4.492 14.770 1.00 97.31 68 ILE A O 1
ATOM 598 N N . SER A 1 69 ? -8.546 4.828 15.670 1.00 96.94 69 SER A N 1
ATOM 599 C CA . SER A 1 69 ? -8.543 3.597 16.469 1.00 96.94 69 SER A CA 1
ATOM 600 C C . SER A 1 69 ? -9.701 3.574 17.471 1.00 96.94 69 SER A C 1
ATOM 602 O O . SER A 1 69 ? -10.470 2.613 17.511 1.00 96.94 69 SER A O 1
ATOM 604 N N . LEU A 1 70 ? -9.891 4.663 18.225 1.00 98.00 70 LEU A N 1
ATOM 605 C CA . LEU A 1 70 ? -10.995 4.797 19.181 1.00 98.00 70 LEU A CA 1
ATOM 606 C C . LEU A 1 70 ? -12.365 4.751 18.493 1.00 98.00 70 LEU A C 1
ATOM 608 O O . LEU A 1 70 ? -13.257 4.042 18.954 1.00 98.00 70 LEU A O 1
ATOM 612 N N . LEU A 1 71 ? -12.529 5.454 17.369 1.00 98.12 71 LEU A N 1
ATOM 613 C CA . LEU A 1 71 ? -13.780 5.462 16.603 1.00 98.12 71 LEU A CA 1
ATOM 614 C C . LEU A 1 71 ? -14.080 4.097 15.971 1.00 98.12 71 LEU A C 1
ATOM 616 O O . LEU A 1 71 ? -15.240 3.701 15.880 1.00 98.12 71 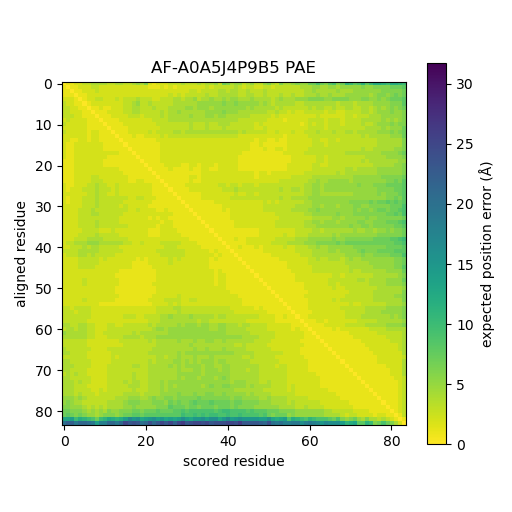LEU A O 1
ATOM 620 N N . THR A 1 72 ? -13.049 3.358 15.561 1.00 97.75 72 THR A N 1
ATOM 621 C CA . THR A 1 72 ? -13.194 1.991 15.044 1.00 97.75 72 THR A CA 1
ATOM 622 C C . THR A 1 72 ? -13.705 1.058 16.136 1.00 97.75 72 THR A C 1
ATOM 624 O O . THR A 1 72 ? -14.670 0.329 15.904 1.00 97.75 72 THR A O 1
ATOM 627 N N . LEU A 1 73 ? -13.125 1.128 17.340 1.00 97.50 73 LEU A N 1
ATOM 628 C CA . LEU A 1 73 ? -13.594 0.366 18.501 1.00 97.50 73 LEU A CA 1
ATOM 629 C C . LEU A 1 73 ? -15.022 0.751 18.892 1.00 97.50 73 LEU A C 1
ATOM 631 O O . LEU A 1 73 ? -15.863 -0.125 19.070 1.00 97.50 73 LEU A O 1
ATOM 635 N N . GLN A 1 74 ? -15.325 2.049 18.957 1.00 97.94 74 GLN A N 1
ATOM 636 C CA . GLN A 1 74 ? -16.673 2.538 19.247 1.00 97.94 74 GLN A CA 1
ATOM 637 C C . GLN A 1 74 ? -17.690 2.000 18.236 1.00 97.94 74 GLN A C 1
ATOM 639 O O . GLN A 1 74 ? -18.739 1.490 18.629 1.00 97.94 74 GLN A O 1
ATOM 644 N N . LYS A 1 75 ? -17.378 2.080 16.935 1.00 97.94 75 LYS A N 1
ATOM 645 C CA . LYS A 1 75 ? -18.240 1.548 15.878 1.00 97.94 75 LYS A CA 1
ATOM 646 C C . LYS A 1 75 ? -18.425 0.045 16.035 1.00 97.94 75 LYS A C 1
ATOM 648 O O . LYS A 1 75 ? -19.552 -0.420 15.933 1.00 97.94 75 LYS A O 1
ATOM 653 N N . TYR A 1 76 ? -17.355 -0.701 16.302 1.00 98.06 76 TYR A N 1
ATOM 654 C CA . TYR A 1 76 ? -17.440 -2.136 16.556 1.00 98.06 76 TYR A CA 1
ATOM 655 C C . TYR A 1 76 ? -18.396 -2.433 17.718 1.00 98.06 76 TYR A C 1
ATOM 657 O O . TYR A 1 76 ? -19.379 -3.133 17.500 1.00 98.06 76 TYR A O 1
ATOM 665 N N . PHE A 1 77 ? -18.197 -1.813 18.888 1.00 97.94 77 PHE A N 1
ATOM 666 C CA . PHE A 1 77 ? -19.055 -2.008 20.063 1.00 97.94 77 PHE A CA 1
ATOM 667 C C . PHE A 1 77 ? -20.520 -1.649 19.805 1.00 97.94 77 PHE A C 1
ATOM 669 O O . PHE A 1 77 ? -21.417 -2.359 20.252 1.00 97.94 77 PHE A O 1
ATOM 676 N N . GLN A 1 78 ? -20.782 -0.577 19.053 1.00 97.81 78 GLN A N 1
ATOM 677 C CA . GLN A 1 78 ? -22.142 -0.209 18.668 1.00 97.81 78 GLN A CA 1
ATOM 678 C C . GLN A 1 78 ? -22.799 -1.288 17.799 1.00 97.81 78 GLN A C 1
ATOM 680 O O . GLN A 1 78 ? -23.961 -1.624 18.006 1.00 97.81 78 GLN A O 1
ATOM 685 N N . GLN A 1 79 ? -22.070 -1.825 16.816 1.00 97.81 79 GLN A N 1
ATOM 686 C CA . GLN A 1 79 ? -22.600 -2.834 15.894 1.00 97.81 79 GLN A CA 1
ATOM 687 C C . GLN A 1 79 ? -22.757 -4.213 16.548 1.00 97.81 79 GLN A C 1
ATOM 689 O O . GLN A 1 79 ? -23.561 -5.016 16.084 1.00 97.81 79 GLN A O 1
ATOM 694 N N . THR A 1 80 ? -22.016 -4.492 17.620 1.00 97.75 80 THR A N 1
ATOM 695 C CA . THR A 1 80 ? -22.074 -5.758 18.366 1.00 97.75 80 THR A CA 1
ATOM 696 C C . THR A 1 80 ? -22.936 -5.691 19.629 1.00 97.75 80 THR A C 1
ATOM 698 O O . THR A 1 80 ? -23.011 -6.680 20.353 1.00 97.75 80 THR A O 1
ATOM 701 N N . GLY A 1 81 ? -23.596 -4.559 19.907 1.00 96.38 81 GLY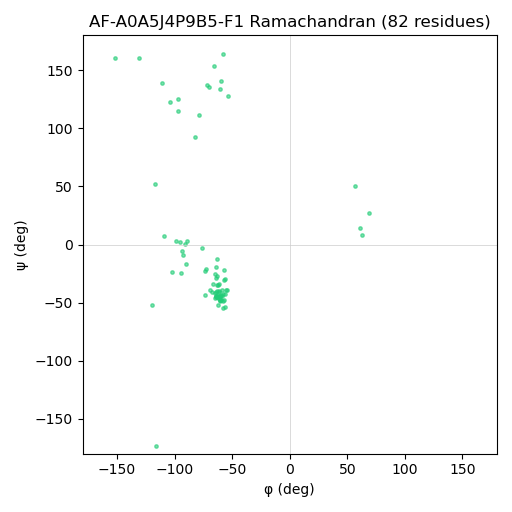 A N 1
ATOM 702 C CA . GLY A 1 81 ? -24.451 -4.395 21.090 1.00 96.38 81 GLY A CA 1
ATOM 703 C C . GLY A 1 81 ? -23.681 -4.373 22.416 1.00 96.38 81 GLY A C 1
ATOM 704 O O . GLY A 1 81 ? -24.216 -4.769 23.443 1.00 96.38 81 GLY A O 1
ATOM 705 N N . GLN A 1 82 ? -22.418 -3.947 22.391 1.00 96.19 82 GLN A N 1
ATOM 706 C CA . GLN A 1 82 ? -21.547 -3.828 23.569 1.00 96.19 82 GLN A CA 1
ATOM 707 C C . GLN A 1 82 ? -21.535 -2.408 24.162 1.00 96.19 82 GLN A C 1
ATOM 709 O O . GLN A 1 82 ? -20.782 -2.142 25.096 1.00 96.19 82 GLN A O 1
ATOM 714 N N . LEU A 1 83 ? -22.327 -1.492 2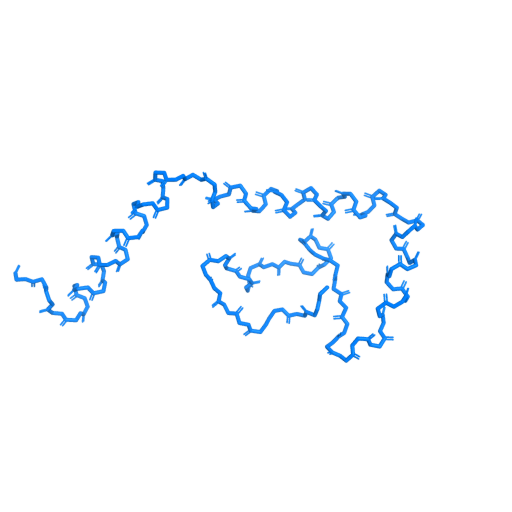3.598 1.00 86.69 83 LEU A N 1
ATOM 715 C CA . LEU A 1 83 ? -22.635 -0.195 24.198 1.00 86.69 83 LEU A CA 1
ATOM 716 C C . LEU A 1 83 ? -23.988 -0.319 24.908 1.00 86.69 83 LEU A C 1
ATOM 718 O O . LEU A 1 83 ? -24.989 -0.582 24.240 1.00 86.69 83 LEU A O 1
ATOM 722 N N . GLU A 1 84 ? -23.981 -0.181 26.236 1.00 65.50 84 GLU A N 1
ATOM 723 C CA . GLU A 1 84 ? -25.188 -0.056 27.073 1.00 65.50 84 GLU A CA 1
ATOM 724 C C . GLU A 1 84 ? -25.896 1.290 26.859 1.00 65.50 84 GLU A C 1
ATOM 726 O O . GLU A 1 84 ? -25.193 2.316 26.679 1.00 65.50 84 GLU A O 1
#

Nearest PDB structures (foldseek):
  5ub5-assembly1_A  TM=9.699E-01  e=8.141E-01  Homo sapiens
  7vfm-assembly1_A  TM=6.612E-01  e=1.792E+00  Staphylococcus aureus subsp. aureus USA300

Foldseek 3Di:
DAQDPDQDPLGSVPDDDLQQDPHAHPVNPCVVVSVVVCVVVVVSVVRNPVSNVVSCPVVPPPVVVVVVVVVVVVVVCVVVVVPD